Protein AF-A0A814H2F9-F1 (afdb_monomer_lite)

Sequence (170 aa):
MLVMINFLLLYEVFIIVGQTNAFKQTKSCETCIIDSFCTDDTIYFNISISNYCQIPLKTFFAYYTDVDSKLHYFNKIINCINCYINISIESVHDAWDYTLRLESPKPSKTCSTQHTAHCGGAVSYLIWFITGVLSALFIILGDENSSFIVKTDLSKLLNDALNHPIRNIL

Radius of gyration: 29.46 Å; chains: 1; bounding box: 59×53×105 Å

Foldseek 3Di:
DDDDDDDDDPDPDPDPDDDPPPPPPLDDWAKAFDDWDDDPFKIKTKIWTAQNDDPQDKWKKWKAFPVGRDTDIDIDGDGDHGDIDIDIDTDDPPTQKMKMATPPDPHDPVHHRIDIDGRNPDVVVVVVVVVVVVVVVVVVVDDPPVPPPPVVVVVVVVCVVVPPPPPDPD

Structure (mmCIF, N/CA/C/O backbone):
data_AF-A0A814H2F9-F1
#
_entry.id   AF-A0A814H2F9-F1
#
loop_
_atom_site.group_PDB
_atom_site.id
_atom_site.type_symbol
_atom_site.label_atom_id
_atom_site.label_alt_id
_atom_site.label_comp_id
_atom_site.label_asym_id
_atom_site.label_entity_id
_atom_site.label_seq_id
_atom_site.pdbx_PDB_ins_code
_atom_site.Cartn_x
_atom_site.Cartn_y
_atom_site.Cartn_z
_atom_site.occupancy
_atom_site.B_iso_or_equiv
_atom_site.auth_seq_id
_atom_site.auth_comp_id
_atom_site.auth_asym_id
_atom_site.auth_atom_id
_atom_site.pdbx_PDB_model_num
ATOM 1 N N . MET A 1 1 ? -22.590 41.170 65.377 1.00 45.31 1 MET A N 1
ATOM 2 C CA . MET A 1 1 ? -23.045 41.625 64.050 1.00 45.31 1 MET A CA 1
ATOM 3 C C . MET A 1 1 ? -21.829 41.689 63.140 1.00 45.31 1 MET A C 1
ATOM 5 O O . MET A 1 1 ? -21.073 42.643 63.216 1.00 45.31 1 MET A O 1
ATOM 9 N N . LEU A 1 2 ? -21.598 40.636 62.360 1.00 28.02 2 LEU A N 1
ATOM 10 C CA . LEU A 1 2 ? -20.749 40.667 61.174 1.00 28.02 2 LEU A CA 1
ATOM 11 C C . LEU A 1 2 ? -21.317 39.611 60.224 1.00 28.02 2 LEU A C 1
ATOM 13 O O . LEU A 1 2 ? -21.498 38.457 60.606 1.00 28.02 2 LEU A O 1
ATOM 17 N N . VAL A 1 3 ? -21.698 40.066 59.039 1.00 39.50 3 VAL A N 1
ATOM 18 C CA . VAL A 1 3 ? -22.260 39.286 57.938 1.00 39.50 3 VAL A CA 1
ATOM 19 C C . VAL A 1 3 ? -21.114 38.965 56.987 1.00 39.50 3 VAL A C 1
ATOM 21 O O . VAL A 1 3 ? -20.416 39.892 56.598 1.00 39.50 3 VAL A O 1
ATOM 24 N N . MET A 1 4 ? -20.958 37.707 56.571 1.00 28.81 4 MET A N 1
ATOM 25 C CA . MET A 1 4 ? -20.306 37.320 55.306 1.00 28.81 4 MET A CA 1
ATOM 26 C C . MET A 1 4 ? -20.861 35.947 54.900 1.00 28.81 4 MET A C 1
ATOM 28 O O . MET A 1 4 ? -20.633 34.961 55.588 1.00 28.81 4 MET A O 1
ATOM 32 N N . ILE A 1 5 ? -21.874 35.913 54.032 1.00 39.00 5 ILE A N 1
ATOM 33 C CA . ILE A 1 5 ? -21.816 35.883 52.555 1.00 39.00 5 ILE A CA 1
ATOM 34 C C . ILE A 1 5 ? -21.461 34.481 52.038 1.00 39.00 5 ILE A C 1
ATOM 36 O O . ILE A 1 5 ? -20.310 34.060 52.001 1.00 39.00 5 ILE A O 1
ATOM 40 N N . ASN A 1 6 ? -22.537 33.803 51.630 1.00 44.03 6 ASN A N 1
ATOM 41 C CA . ASN A 1 6 ? -22.604 32.604 50.804 1.00 44.03 6 ASN A CA 1
ATOM 42 C C . ASN A 1 6 ? -21.691 32.716 49.574 1.00 44.03 6 ASN A C 1
ATOM 44 O O . ASN A 1 6 ? -21.865 33.629 48.769 1.00 44.03 6 ASN A O 1
ATOM 48 N N . PHE A 1 7 ? -20.808 31.737 49.382 1.00 38.50 7 PHE A N 1
ATOM 49 C CA . PHE A 1 7 ? -20.154 31.485 48.099 1.00 38.50 7 PHE A CA 1
ATOM 50 C C . PHE A 1 7 ? -20.477 30.053 47.657 1.00 38.50 7 PHE A C 1
ATOM 52 O O . PHE A 1 7 ? -19.802 29.088 48.003 1.00 38.50 7 PHE A O 1
ATOM 59 N N . LEU A 1 8 ? -21.578 29.940 46.916 1.00 48.62 8 LEU A N 1
ATOM 60 C CA . LEU A 1 8 ? -21.954 28.775 46.124 1.00 48.62 8 LEU A CA 1
ATOM 61 C C . LEU A 1 8 ? -21.039 28.717 44.895 1.00 48.62 8 LEU A C 1
ATOM 63 O O . LEU A 1 8 ? -21.270 29.435 43.928 1.00 48.62 8 LEU A O 1
ATOM 67 N N . LEU A 1 9 ? -20.025 27.856 44.920 1.00 47.50 9 LEU A N 1
ATOM 68 C CA . LEU A 1 9 ? -19.335 27.371 43.724 1.00 47.50 9 LEU A CA 1
ATOM 69 C C . LEU A 1 9 ? -19.020 25.887 43.945 1.00 47.50 9 LEU A C 1
ATOM 71 O O . LEU A 1 9 ? -18.029 25.528 44.576 1.00 47.50 9 LEU A O 1
ATOM 75 N N . LEU A 1 10 ? -19.917 25.030 43.452 1.00 47.62 10 LEU A N 1
ATOM 76 C CA . LEU A 1 10 ? -19.703 23.593 43.294 1.00 47.62 10 LEU A CA 1
ATOM 77 C C . LEU A 1 10 ? -18.596 23.380 42.251 1.00 47.62 10 LEU A C 1
ATOM 79 O O . LEU A 1 10 ? -18.868 23.209 41.068 1.00 47.62 10 LEU A O 1
ATOM 83 N N . TYR A 1 11 ? -17.340 23.430 42.684 1.00 44.69 11 TYR A N 1
ATOM 84 C CA . TYR A 1 11 ? -16.248 22.801 41.954 1.00 44.69 11 TYR A CA 1
ATOM 85 C C . TYR A 1 11 ? -16.191 21.345 42.410 1.00 44.69 11 TYR A C 1
ATOM 87 O O . TYR A 1 11 ? -15.808 21.066 43.546 1.00 44.69 11 TYR A O 1
ATOM 95 N N . GLU A 1 12 ? -16.573 20.407 41.544 1.00 44.94 12 GLU A N 1
ATOM 96 C CA . GLU A 1 12 ? -16.196 19.006 41.732 1.00 44.94 12 GLU A CA 1
ATOM 97 C C . GLU A 1 12 ? -14.678 18.900 41.545 1.00 44.94 12 GLU A C 1
ATOM 99 O O . GLU A 1 12 ? -14.153 18.790 40.437 1.00 44.94 12 GLU A O 1
ATOM 104 N N . VAL A 1 13 ? -13.950 19.016 42.653 1.00 45.56 13 VAL A N 1
ATOM 105 C CA . VAL A 1 13 ? -12.508 18.796 42.694 1.00 45.56 13 VAL A CA 1
ATOM 106 C C . VAL A 1 13 ? -12.272 17.287 42.670 1.00 45.56 13 VAL A C 1
ATOM 108 O O . VAL A 1 13 ? -12.349 16.613 43.695 1.00 45.56 13 VAL A O 1
ATOM 111 N N . PHE A 1 14 ? -11.965 16.744 41.494 1.00 44.81 14 PHE A N 1
ATOM 112 C CA . PHE A 1 14 ? -11.449 15.383 41.376 1.00 44.81 14 PHE A CA 1
ATOM 113 C C . PHE A 1 14 ? -9.980 15.362 41.812 1.00 44.81 14 PHE A C 1
ATOM 115 O O . PHE A 1 14 ? -9.077 15.668 41.034 1.00 44.81 14 PHE A O 1
ATOM 122 N N . ILE A 1 15 ? -9.727 15.008 43.075 1.00 51.12 15 ILE A N 1
ATOM 123 C CA . ILE A 1 15 ? -8.370 14.749 43.564 1.00 51.12 15 ILE A CA 1
ATOM 124 C C . ILE A 1 15 ? -7.991 13.319 43.170 1.00 51.12 15 ILE A C 1
ATOM 126 O O . ILE A 1 15 ? -8.427 12.351 43.792 1.00 51.12 15 ILE A O 1
ATOM 130 N N . ILE A 1 16 ? -7.157 13.173 42.140 1.00 54.09 16 ILE A N 1
ATOM 131 C CA . ILE A 1 16 ? -6.533 11.888 41.810 1.00 54.09 16 ILE A CA 1
ATOM 132 C C . ILE A 1 16 ? -5.340 11.699 42.755 1.00 54.09 16 ILE A C 1
ATOM 134 O O . ILE A 1 16 ? -4.223 12.117 42.459 1.00 54.09 16 ILE A O 1
ATOM 138 N N . VAL A 1 17 ? -5.580 11.093 43.920 1.00 49.91 17 VAL A N 1
ATOM 139 C CA . VAL A 1 17 ? -4.511 10.603 44.805 1.00 49.91 17 VAL A CA 1
ATOM 140 C C . VAL A 1 17 ? -4.236 9.153 44.432 1.00 49.91 17 VAL A C 1
ATOM 142 O O . VAL A 1 17 ? -5.014 8.260 44.756 1.00 49.91 17 VAL A O 1
ATOM 145 N N . GLY A 1 18 ? -3.140 8.901 43.724 1.00 41.94 18 GLY A N 1
ATOM 146 C CA . GLY A 1 18 ? -2.761 7.550 43.329 1.00 41.94 18 GLY A CA 1
ATOM 147 C C . GLY A 1 18 ? -1.259 7.441 43.135 1.00 41.94 18 GLY A C 1
ATOM 148 O O . GLY A 1 18 ? -0.646 8.315 42.530 1.00 41.94 18 GLY A O 1
ATOM 149 N N . GLN A 1 19 ? -0.678 6.363 43.666 1.00 44.28 19 GLN A N 1
ATOM 150 C CA . GLN A 1 19 ? 0.700 5.940 43.412 1.00 44.28 19 GLN A CA 1
ATOM 151 C C . GLN A 1 19 ? 1.031 6.009 41.910 1.00 44.28 19 GLN A C 1
ATOM 153 O O . GLN A 1 19 ? 0.141 5.887 41.067 1.00 44.28 19 GLN A O 1
ATOM 158 N N . THR A 1 20 ? 2.317 6.132 41.576 1.00 49.47 20 THR A N 1
ATOM 159 C CA . THR A 1 20 ? 2.894 6.268 40.219 1.00 49.47 20 THR A CA 1
ATOM 160 C C . THR A 1 20 ? 2.423 5.249 39.163 1.00 49.47 20 THR A C 1
ATOM 162 O O . THR A 1 20 ? 2.738 5.406 37.988 1.00 49.47 20 THR A O 1
ATOM 165 N N . ASN A 1 21 ? 1.618 4.252 39.538 1.00 49.09 21 ASN A N 1
ATOM 166 C CA . ASN A 1 21 ? 1.027 3.241 38.663 1.00 49.09 21 ASN A CA 1
ATOM 167 C C . ASN A 1 21 ? -0.431 3.532 38.231 1.00 49.09 21 ASN A C 1
ATOM 169 O O . ASN A 1 21 ? -1.029 2.708 37.543 1.00 49.09 21 ASN A O 1
ATOM 173 N N . ALA A 1 22 ? -1.029 4.673 38.605 1.00 44.75 22 ALA A N 1
ATOM 174 C CA . ALA A 1 22 ? -2.408 5.019 38.220 1.00 44.75 22 ALA A CA 1
ATOM 175 C C . ALA A 1 22 ? -2.579 5.369 36.724 1.00 44.75 22 ALA A C 1
ATOM 177 O O . ALA A 1 22 ? -3.702 5.407 36.219 1.00 44.75 22 ALA A O 1
ATOM 178 N N . PHE A 1 23 ? -1.484 5.574 35.985 1.00 49.50 23 PHE A N 1
ATOM 179 C CA . PHE A 1 23 ? -1.524 5.723 34.532 1.00 49.50 23 PHE A CA 1
ATOM 180 C C . PHE A 1 23 ? -1.509 4.333 33.887 1.00 49.50 23 PHE A C 1
ATOM 182 O O . PHE A 1 23 ? -0.467 3.805 33.499 1.00 49.50 23 PHE A O 1
ATOM 189 N N . LYS A 1 24 ? -2.684 3.701 33.803 1.00 47.34 24 LYS A N 1
ATOM 190 C CA . LYS A 1 24 ? -2.864 2.472 33.027 1.00 47.34 24 LYS A CA 1
ATOM 191 C C . LYS A 1 24 ? -2.505 2.801 31.580 1.00 47.34 24 LYS A C 1
ATOM 193 O O . LYS A 1 24 ? -3.279 3.450 30.885 1.00 47.34 24 LYS A O 1
ATOM 198 N N . GLN A 1 25 ? -1.316 2.391 31.148 1.00 49.91 25 GLN A N 1
ATOM 199 C CA . GLN A 1 25 ? -0.867 2.506 29.767 1.00 49.91 25 GLN A CA 1
ATOM 200 C C . GLN A 1 25 ? -1.806 1.635 28.922 1.00 49.91 25 GLN A C 1
ATOM 202 O O . GLN A 1 25 ? -1.633 0.424 28.794 1.00 49.91 25 GLN A O 1
ATOM 207 N N . THR A 1 26 ? -2.893 2.226 28.432 1.00 57.00 26 THR A N 1
ATOM 208 C CA . THR A 1 26 ? -3.804 1.571 27.501 1.00 57.00 26 THR A CA 1
ATOM 209 C C . THR A 1 26 ? -3.035 1.398 26.206 1.00 57.00 26 THR A C 1
ATOM 211 O O . THR A 1 26 ? -2.844 2.360 25.464 1.00 57.00 26 THR A O 1
ATOM 214 N N . LYS A 1 27 ? -2.531 0.186 25.966 1.00 69.12 27 LYS A N 1
ATOM 215 C CA . LYS A 1 27 ? -1.935 -0.167 24.680 1.00 69.12 27 LYS A CA 1
ATOM 216 C C . LYS A 1 27 ? -3.002 0.038 23.603 1.00 69.12 27 LYS A C 1
ATOM 218 O O . LYS A 1 27 ? -4.083 -0.542 23.690 1.00 69.12 27 LYS A O 1
ATOM 223 N N . SER A 1 28 ? -2.733 0.932 22.658 1.00 75.75 28 SER A N 1
ATOM 224 C CA . SER A 1 28 ? -3.640 1.255 21.559 1.00 75.75 28 SER A CA 1
ATOM 225 C C . SER A 1 28 ? -3.603 0.164 20.490 1.00 75.75 28 SER A C 1
ATOM 227 O O . SER A 1 28 ? -2.588 -0.507 20.313 1.00 75.75 28 SER A O 1
ATOM 229 N N . CYS A 1 29 ? -4.707 -0.004 19.759 1.00 81.62 29 CYS A N 1
ATOM 230 C CA . CYS A 1 29 ? -4.695 -0.744 18.499 1.00 81.62 29 CYS A CA 1
ATOM 231 C C . CYS A 1 29 ? -3.665 -0.101 17.563 1.00 81.62 29 CYS A C 1
ATOM 233 O O . CYS A 1 29 ? -3.725 1.104 17.320 1.00 81.62 29 CYS A O 1
ATOM 235 N N . GLU A 1 30 ? -2.714 -0.891 17.073 1.00 86.38 30 GLU A N 1
ATOM 236 C CA . GLU A 1 30 ? -1.685 -0.433 16.144 1.00 86.38 30 GLU A CA 1
ATOM 237 C C . GLU A 1 30 ? -1.892 -1.170 14.828 1.00 86.38 30 GLU A C 1
ATOM 239 O O . GLU A 1 30 ? -2.089 -2.385 14.801 1.00 86.38 30 GLU A O 1
ATOM 244 N N . THR A 1 31 ? -1.899 -0.421 13.735 1.00 88.12 31 THR A N 1
ATOM 245 C CA . THR A 1 31 ? -1.972 -0.957 12.380 1.00 88.12 31 THR A CA 1
ATOM 246 C C . THR A 1 31 ? -0.855 -0.296 11.601 1.00 88.12 31 THR A C 1
ATOM 248 O O . THR A 1 31 ? -0.809 0.932 11.559 1.00 88.12 31 THR A O 1
ATOM 251 N N . CYS A 1 32 ? 0.059 -1.092 11.053 1.00 90.00 32 CYS A N 1
ATOM 252 C CA . CYS A 1 32 ? 1.304 -0.594 10.478 1.00 90.00 32 CYS A CA 1
ATOM 253 C C . CYS A 1 32 ? 1.533 -1.132 9.094 1.00 90.00 32 CYS A C 1
ATOM 255 O O . CYS A 1 32 ? 1.390 -2.328 8.884 1.00 90.00 32 CYS A O 1
ATOM 257 N N . ILE A 1 33 ? 1.971 -0.262 8.191 1.00 93.06 33 ILE A N 1
ATOM 258 C CA . ILE A 1 33 ? 2.549 -0.697 6.926 1.00 93.06 33 ILE A CA 1
ATOM 259 C C . ILE A 1 33 ? 4.016 -1.031 7.198 1.00 93.06 33 ILE A C 1
ATOM 261 O O . ILE A 1 33 ? 4.738 -0.204 7.758 1.00 93.06 33 ILE A O 1
ATOM 265 N N . ILE A 1 34 ? 4.430 -2.253 6.880 1.00 92.94 34 ILE A N 1
ATOM 266 C CA . ILE A 1 34 ? 5.748 -2.779 7.263 1.00 92.94 34 ILE A CA 1
ATOM 267 C C . ILE A 1 34 ? 6.705 -2.694 6.090 1.00 92.94 34 ILE A C 1
ATOM 269 O O . ILE A 1 34 ? 7.801 -2.152 6.207 1.00 92.94 34 ILE A O 1
ATOM 273 N N . ASP A 1 35 ? 6.270 -3.239 4.968 1.00 93.81 35 ASP A N 1
ATOM 274 C CA . ASP A 1 35 ? 7.034 -3.347 3.746 1.00 93.81 35 ASP A CA 1
ATOM 275 C C . ASP A 1 35 ? 6.081 -3.436 2.552 1.00 93.81 35 ASP A C 1
ATOM 277 O O . ASP A 1 35 ? 4.845 -3.464 2.669 1.00 93.81 35 ASP A O 1
ATOM 281 N N . SER A 1 36 ? 6.691 -3.445 1.380 1.00 94.38 36 SER A N 1
ATOM 282 C CA . SER A 1 36 ? 6.013 -3.650 0.120 1.00 94.38 36 SER A CA 1
ATOM 283 C C . SER A 1 36 ? 6.884 -4.467 -0.815 1.00 94.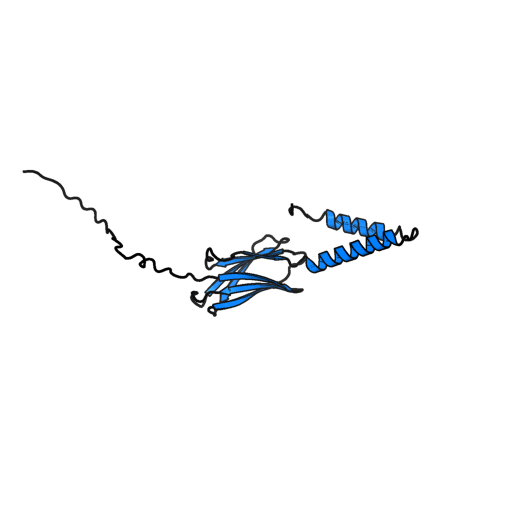38 36 SER A C 1
ATOM 285 O O . SER A 1 36 ? 8.110 -4.499 -0.692 1.00 94.38 36 SER A O 1
ATOM 287 N N . PHE A 1 37 ? 6.236 -5.139 -1.756 1.00 91.69 37 PHE A N 1
ATOM 288 C CA . PHE A 1 37 ? 6.908 -5.798 -2.859 1.00 91.69 37 PHE A CA 1
ATOM 289 C C . PHE A 1 37 ? 6.077 -5.664 -4.127 1.00 91.69 37 PHE A C 1
ATOM 291 O O . PHE A 1 37 ? 4.850 -5.541 -4.092 1.00 91.69 37 PHE A O 1
ATOM 298 N N . CYS A 1 38 ? 6.769 -5.694 -5.255 1.00 90.56 38 CYS A N 1
ATOM 299 C CA . CYS A 1 38 ? 6.174 -5.520 -6.567 1.00 90.56 38 CYS A CA 1
ATOM 300 C C . CYS A 1 38 ? 6.229 -6.843 -7.326 1.00 90.56 38 CYS A C 1
ATOM 302 O O . CYS A 1 38 ? 7.223 -7.568 -7.269 1.00 90.56 38 CYS A O 1
ATOM 304 N N . THR A 1 39 ? 5.149 -7.140 -8.031 1.00 88.00 39 THR A N 1
ATOM 305 C CA . THR A 1 39 ? 5.066 -8.181 -9.060 1.00 88.00 39 THR A CA 1
ATOM 306 C C . THR A 1 39 ? 4.706 -7.513 -10.384 1.00 88.00 39 THR A C 1
ATOM 308 O O . THR A 1 39 ? 4.419 -6.316 -10.384 1.00 88.00 39 THR A O 1
ATOM 311 N N . ASP A 1 40 ? 4.711 -8.265 -11.486 1.00 80.94 40 ASP A N 1
ATOM 312 C CA . ASP A 1 40 ? 4.526 -7.716 -12.838 1.00 80.94 40 ASP A CA 1
ATOM 313 C C . ASP A 1 40 ? 3.284 -6.811 -12.954 1.00 80.94 40 ASP A C 1
ATOM 315 O O . ASP A 1 40 ? 3.385 -5.677 -13.420 1.00 80.94 40 ASP A O 1
ATOM 319 N N . ASP A 1 41 ? 2.144 -7.260 -12.418 1.00 87.19 41 ASP A N 1
ATOM 320 C CA . ASP A 1 41 ? 0.860 -6.557 -12.560 1.00 87.19 41 ASP A CA 1
ATOM 321 C C . ASP A 1 41 ? 0.270 -6.063 -11.228 1.00 87.19 41 ASP A C 1
ATOM 323 O O . ASP A 1 41 ? -0.849 -5.549 -11.163 1.00 87.19 41 ASP A O 1
ATOM 327 N N . THR A 1 42 ? 0.958 -6.280 -10.105 1.00 91.31 42 THR A N 1
ATOM 328 C CA . THR A 1 42 ? 0.379 -6.012 -8.780 1.00 91.31 42 THR A CA 1
ATOM 329 C C . THR A 1 42 ? 1.427 -5.596 -7.763 1.00 91.31 42 THR A C 1
ATOM 331 O O . THR A 1 42 ? 2.495 -6.199 -7.642 1.00 91.31 42 THR A O 1
ATOM 334 N N . ILE A 1 43 ? 1.074 -4.591 -6.970 1.00 93.62 43 ILE A N 1
ATOM 335 C CA . ILE A 1 43 ? 1.871 -4.057 -5.879 1.00 93.62 43 ILE A CA 1
ATOM 336 C C . ILE A 1 43 ? 1.243 -4.521 -4.575 1.00 93.62 43 ILE A C 1
ATOM 338 O O . ILE A 1 43 ? 0.055 -4.304 -4.335 1.00 93.62 43 ILE A O 1
ATOM 342 N N . TYR A 1 44 ? 2.039 -5.149 -3.721 1.00 95.31 44 TYR A N 1
ATOM 343 C CA . TYR A 1 44 ? 1.598 -5.658 -2.433 1.00 95.31 44 TYR A CA 1
ATOM 344 C C . TYR A 1 44 ? 2.209 -4.841 -1.303 1.00 95.31 44 TYR A C 1
ATOM 346 O O . TYR A 1 44 ? 3.417 -4.633 -1.258 1.00 95.31 44 TYR A O 1
ATOM 354 N N . PHE A 1 45 ? 1.374 -4.431 -0.355 1.00 95.88 45 PHE A N 1
ATOM 355 C CA . PHE A 1 45 ? 1.783 -3.829 0.910 1.00 95.88 45 PHE A CA 1
ATOM 356 C C . PHE A 1 45 ? 1.419 -4.777 2.041 1.00 95.88 45 PHE A C 1
ATOM 358 O O . PHE A 1 45 ? 0.245 -5.148 2.173 1.00 95.88 45 PHE A O 1
ATOM 365 N N . ASN A 1 46 ? 2.395 -5.145 2.870 1.00 94.94 46 ASN A N 1
ATOM 366 C CA . ASN A 1 46 ? 2.111 -5.961 4.040 1.00 94.94 46 ASN A CA 1
ATOM 367 C C . ASN A 1 46 ? 1.860 -5.063 5.246 1.00 94.94 46 ASN A C 1
ATOM 369 O O . ASN A 1 46 ? 2.583 -4.102 5.529 1.00 94.94 46 ASN A O 1
ATOM 373 N N . ILE A 1 47 ? 0.800 -5.401 5.968 1.00 93.00 47 ILE A N 1
ATOM 374 C CA . ILE A 1 47 ? 0.294 -4.618 7.083 1.00 93.00 47 ILE A CA 1
ATOM 375 C C . ILE A 1 47 ? 0.219 -5.503 8.313 1.00 93.00 47 ILE A C 1
ATOM 377 O O . ILE A 1 47 ? -0.410 -6.559 8.262 1.00 93.00 47 ILE A O 1
ATOM 381 N N . SER A 1 48 ? 0.804 -5.067 9.427 1.00 92.12 48 SER A N 1
ATOM 382 C CA . SER A 1 48 ? 0.639 -5.723 10.725 1.00 92.12 48 SER A CA 1
ATOM 383 C C . SER A 1 48 ? -0.480 -5.087 11.525 1.00 92.12 48 SER A C 1
ATOM 385 O O . SER A 1 48 ? -0.727 -3.882 11.465 1.00 92.12 48 SER A O 1
ATOM 387 N N . ILE A 1 49 ? -1.147 -5.925 12.310 1.00 90.38 49 ILE A N 1
ATOM 388 C CA . ILE A 1 49 ? -2.247 -5.537 13.184 1.00 90.38 49 ILE A CA 1
ATOM 389 C C . ILE A 1 49 ? -1.933 -6.048 14.574 1.00 90.38 49 ILE A C 1
ATOM 391 O O . ILE A 1 49 ? -1.722 -7.247 14.758 1.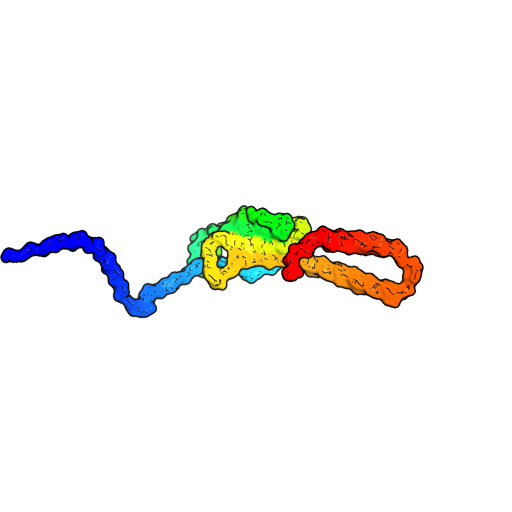00 90.38 49 ILE A O 1
ATOM 395 N N . SER A 1 50 ? -1.915 -5.154 15.558 1.00 87.75 50 SER A N 1
ATOM 396 C CA . SER A 1 50 ? -1.607 -5.529 16.932 1.00 87.75 50 SER A CA 1
ATOM 397 C C . SER A 1 50 ? -2.717 -6.366 17.567 1.00 87.75 50 SER A C 1
ATOM 399 O O . SER A 1 50 ? -3.868 -6.408 17.124 1.00 87.75 50 SER A O 1
ATOM 401 N N . ASN A 1 51 ? -2.380 -7.039 18.664 1.00 85.31 51 ASN A N 1
ATOM 402 C CA . ASN A 1 51 ? -3.330 -7.843 19.425 1.00 85.31 51 ASN A CA 1
ATOM 403 C C . ASN A 1 51 ? -4.341 -7.027 20.256 1.00 85.31 51 ASN A C 1
ATOM 405 O O . ASN A 1 51 ? -5.223 -7.609 20.882 1.00 85.31 51 ASN A O 1
ATOM 409 N N . TYR A 1 52 ? -4.217 -5.698 20.273 1.00 84.62 52 TYR A 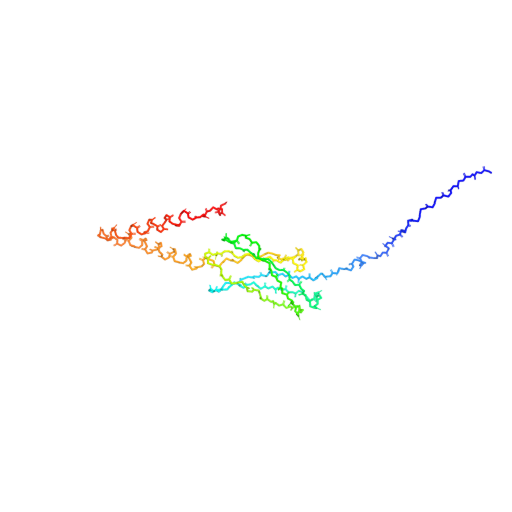N 1
ATOM 410 C CA . TYR A 1 52 ? -5.070 -4.790 21.049 1.00 84.62 52 TYR A CA 1
ATOM 411 C C . TYR A 1 52 ? -6.233 -4.209 20.233 1.00 84.62 52 TYR A C 1
ATOM 413 O O . TYR A 1 52 ? -7.004 -3.395 20.740 1.00 84.62 52 TYR A O 1
ATOM 421 N N . CYS A 1 53 ? -6.356 -4.601 18.965 1.00 84.31 53 CYS A N 1
ATOM 422 C CA . CYS A 1 53 ? -7.414 -4.137 18.083 1.00 84.31 53 CYS A CA 1
ATOM 423 C C . CYS A 1 53 ? -8.741 -4.844 18.357 1.00 84.31 53 CYS A C 1
ATOM 425 O O . CYS A 1 53 ? -8.804 -6.067 18.476 1.00 84.31 53 CYS A O 1
ATOM 427 N N . GLN A 1 54 ? -9.820 -4.064 18.420 1.00 86.75 54 GLN A N 1
ATOM 428 C CA . GLN A 1 54 ? -11.170 -4.610 18.441 1.00 86.75 54 GLN A CA 1
ATOM 429 C C . GLN A 1 54 ? -11.541 -5.094 17.037 1.00 86.75 54 GLN A C 1
ATOM 431 O O . GLN A 1 54 ? -11.372 -4.370 16.058 1.00 86.75 54 GLN A O 1
ATOM 436 N N . ILE A 1 55 ? -12.057 -6.318 16.962 1.00 88.50 55 ILE A N 1
ATOM 437 C CA . ILE A 1 55 ? -12.449 -6.981 15.720 1.00 88.50 55 ILE A CA 1
ATOM 438 C C . ILE A 1 55 ? -13.982 -7.095 15.671 1.00 88.50 55 ILE A C 1
ATOM 440 O O . ILE A 1 55 ? -14.580 -7.393 16.709 1.00 88.50 55 ILE A O 1
ATOM 444 N N . PRO A 1 56 ? -14.641 -6.881 14.514 1.00 90.94 56 PRO A N 1
ATOM 445 C CA . PRO A 1 56 ? -14.081 -6.551 13.196 1.00 90.94 56 PRO A CA 1
ATOM 446 C C . PRO A 1 56 ? -13.463 -5.147 13.132 1.00 90.94 56 PRO A C 1
ATOM 448 O O . PRO A 1 56 ? -14.103 -4.164 13.505 1.00 90.94 56 PRO A O 1
ATOM 451 N N . LEU A 1 57 ? -12.232 -5.045 12.620 1.00 90.69 57 LEU A N 1
ATOM 452 C CA . LEU A 1 57 ? -11.535 -3.770 12.455 1.00 90.69 57 LEU A CA 1
ATOM 453 C C . LEU A 1 57 ? -11.800 -3.222 11.054 1.00 90.69 57 LEU A C 1
ATOM 455 O O . LEU A 1 57 ? -11.362 -3.794 10.057 1.00 90.69 57 LEU A O 1
ATOM 459 N N . LYS A 1 58 ? -12.529 -2.108 10.968 1.00 92.56 58 LYS A N 1
ATOM 460 C CA . LYS A 1 58 ? -12.733 -1.403 9.700 1.00 92.56 58 LYS A CA 1
ATOM 461 C C . LYS A 1 58 ? -11.556 -0.466 9.449 1.00 92.56 58 LYS A C 1
ATOM 463 O O . LYS A 1 58 ? -11.433 0.557 10.119 1.00 92.56 58 LYS A O 1
ATOM 468 N N . THR A 1 59 ? -10.746 -0.808 8.458 1.00 91.00 59 THR A N 1
ATOM 469 C CA . THR A 1 59 ? -9.534 -0.070 8.108 1.00 91.00 59 THR A CA 1
ATOM 470 C C . THR A 1 59 ? -9.729 0.658 6.788 1.00 91.00 59 THR A C 1
ATOM 472 O O . THR A 1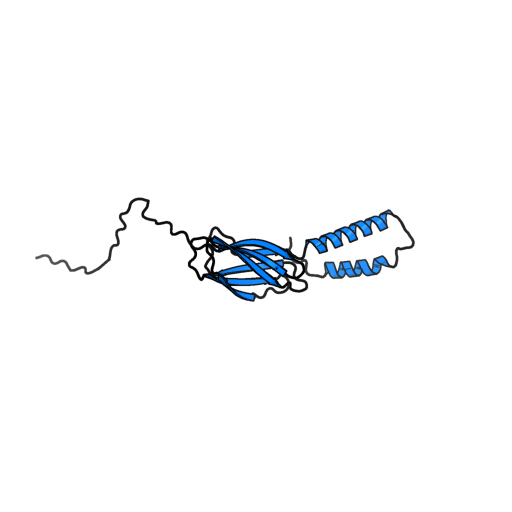 59 ? -10.281 0.097 5.839 1.00 91.00 59 THR A O 1
ATOM 475 N N . PHE A 1 60 ? -9.308 1.916 6.740 1.00 94.12 60 PHE A N 1
ATOM 476 C CA . PHE A 1 60 ? -9.423 2.793 5.583 1.00 94.12 60 PHE A CA 1
ATOM 477 C C . PHE A 1 60 ? -8.040 3.140 5.067 1.00 94.12 60 PHE A C 1
ATOM 479 O O . PHE A 1 60 ? -7.149 3.514 5.833 1.00 94.12 60 PHE A O 1
ATOM 486 N N . PHE A 1 61 ? -7.903 3.041 3.758 1.00 95.12 61 PHE A N 1
ATOM 487 C CA . PHE A 1 61 ? -6.668 3.252 3.041 1.00 95.12 61 PHE A CA 1
ATOM 488 C C . PHE A 1 61 ? -6.876 4.304 1.964 1.00 95.12 61 PHE A C 1
ATOM 490 O O . PHE A 1 61 ? -7.978 4.465 1.431 1.00 95.12 61 PHE A O 1
ATOM 497 N N . ALA A 1 62 ? -5.795 4.992 1.636 1.00 96.31 62 ALA A N 1
ATOM 498 C CA . ALA A 1 62 ? -5.700 5.823 0.456 1.00 96.31 62 ALA A CA 1
ATOM 499 C C . ALA A 1 62 ? -4.424 5.458 -0.296 1.00 96.31 62 ALA A C 1
ATOM 501 O O . ALA A 1 62 ? -3.409 5.168 0.336 1.00 96.31 62 ALA A O 1
ATOM 502 N N . TYR A 1 63 ? -4.454 5.487 -1.621 1.00 96.62 63 TYR A N 1
ATOM 503 C CA . TYR A 1 63 ? -3.243 5.359 -2.419 1.00 96.62 63 TYR A CA 1
ATOM 504 C C . TYR A 1 63 ? -3.181 6.406 -3.522 1.00 96.62 63 TYR A C 1
ATOM 506 O O . TYR A 1 63 ? -4.202 6.963 -3.922 1.00 96.62 63 TYR A O 1
ATOM 514 N N . TYR A 1 64 ? -1.967 6.681 -3.974 1.00 96.56 64 TYR A N 1
ATOM 515 C CA . TYR A 1 64 ? -1.676 7.509 -5.137 1.00 96.56 64 TYR A CA 1
ATOM 516 C C . TYR A 1 64 ? -0.367 7.036 -5.769 1.00 96.56 64 TYR A C 1
ATOM 518 O O . TYR A 1 64 ? 0.400 6.291 -5.148 1.00 96.56 64 TYR A O 1
ATOM 526 N N . THR A 1 65 ? -0.129 7.473 -6.998 1.00 95.38 65 THR A N 1
ATOM 527 C CA . THR A 1 65 ? 1.078 7.156 -7.764 1.00 95.38 65 THR A CA 1
ATOM 528 C C . THR A 1 65 ? 1.814 8.431 -8.171 1.00 95.38 65 THR A C 1
ATOM 530 O O . THR A 1 65 ? 1.315 9.541 -7.968 1.00 95.38 65 THR A O 1
ATOM 533 N N . ASP A 1 66 ? 3.012 8.284 -8.720 1.00 91.75 66 ASP A N 1
ATOM 534 C CA . ASP A 1 66 ? 3.778 9.361 -9.353 1.00 91.75 66 ASP A CA 1
ATOM 535 C C . ASP A 1 66 ? 3.088 9.938 -10.600 1.00 91.75 66 ASP A C 1
ATOM 537 O O . ASP A 1 66 ? 3.121 11.152 -10.809 1.00 91.75 66 ASP A O 1
ATOM 541 N N . VAL A 1 67 ? 2.412 9.098 -11.389 1.00 91.56 67 VAL A N 1
ATOM 542 C CA . VAL A 1 67 ? 1.671 9.528 -12.593 1.00 91.56 67 VAL A CA 1
ATOM 543 C C . VAL A 1 67 ? 0.244 10.003 -12.301 1.00 91.56 67 VAL A C 1
ATOM 545 O O . VAL A 1 67 ? -0.260 10.900 -12.976 1.00 91.56 67 VAL A O 1
ATOM 548 N N . ASP A 1 68 ? -0.405 9.453 -11.272 1.00 92.19 68 ASP A N 1
ATOM 549 C CA . ASP A 1 68 ? -1.716 9.881 -10.779 1.00 92.19 68 ASP A CA 1
ATOM 550 C C . ASP A 1 68 ? -1.649 10.212 -9.284 1.00 92.19 68 ASP A C 1
ATOM 552 O O . ASP A 1 68 ? -1.774 9.349 -8.409 1.00 92.19 68 ASP A O 1
ATOM 556 N N . SER A 1 69 ? -1.481 11.504 -9.008 1.00 93.50 69 SER A N 1
ATOM 557 C CA . SER A 1 69 ? -1.406 12.071 -7.657 1.00 93.50 69 SER A CA 1
ATOM 558 C C . SER A 1 69 ? -2.762 12.170 -6.945 1.00 93.50 69 SER A C 1
ATOM 560 O O . SER A 1 69 ? -2.823 12.589 -5.783 1.00 93.50 69 SER A O 1
ATOM 562 N N . LYS A 1 70 ? -3.870 11.807 -7.606 1.00 96.31 70 LYS A N 1
ATOM 563 C CA . LYS A 1 70 ? -5.187 11.797 -6.973 1.00 96.31 70 LYS A CA 1
ATOM 564 C C . LYS A 1 70 ? -5.254 10.678 -5.934 1.00 96.31 70 LYS A C 1
ATOM 566 O O . LYS A 1 70 ? -4.892 9.538 -6.196 1.00 96.31 70 LYS A O 1
ATOM 571 N N . LEU A 1 71 ? -5.777 11.002 -4.750 1.00 95.69 71 LEU A N 1
ATOM 572 C CA . LEU A 1 71 ? -6.001 10.006 -3.705 1.00 95.69 71 LEU A CA 1
ATOM 573 C C . LEU A 1 71 ? -7.190 9.109 -4.059 1.00 95.69 71 LEU A C 1
ATOM 575 O O . LEU A 1 71 ? -8.329 9.570 -4.185 1.00 95.69 71 LEU A O 1
ATOM 579 N N . HIS A 1 72 ? -6.911 7.816 -4.153 1.00 96.06 72 HIS A N 1
ATOM 580 C CA . HIS A 1 72 ? -7.884 6.752 -4.345 1.00 96.06 72 HIS A CA 1
ATOM 581 C C . HIS A 1 72 ? -8.152 6.067 -3.011 1.00 96.06 72 HIS A C 1
ATOM 583 O O . HIS A 1 72 ? -7.244 5.515 -2.391 1.00 96.06 72 HIS A O 1
ATOM 589 N N . TYR A 1 73 ? -9.399 6.116 -2.549 1.00 96.19 73 TYR A N 1
ATOM 590 C CA . TYR A 1 73 ? -9.785 5.616 -1.232 1.00 96.19 73 TYR A CA 1
ATOM 591 C C . TYR A 1 73 ? -10.458 4.253 -1.322 1.00 96.19 73 TYR A C 1
ATOM 593 O O . TYR A 1 73 ? -11.335 4.035 -2.157 1.00 96.19 73 TYR A O 1
ATOM 601 N N . PHE A 1 74 ? -10.112 3.364 -0.397 1.00 96.50 74 PHE A N 1
ATOM 602 C CA . PHE A 1 74 ? -10.772 2.072 -0.239 1.00 96.50 74 PHE A CA 1
ATOM 603 C C . PHE A 1 74 ? -10.734 1.621 1.222 1.00 96.50 74 PHE A C 1
ATOM 605 O O . PHE A 1 74 ? -10.025 2.182 2.060 1.00 96.50 74 PHE A O 1
ATOM 612 N N . ASN A 1 75 ? -11.528 0.610 1.566 1.00 95.12 75 ASN A N 1
ATOM 613 C CA . ASN A 1 75 ? -11.590 0.084 2.923 1.00 95.12 75 ASN A CA 1
ATOM 614 C C . ASN A 1 75 ? -11.564 -1.444 2.940 1.00 95.12 75 ASN A C 1
ATOM 616 O O . ASN A 1 75 ? -12.056 -2.104 2.029 1.00 95.12 75 ASN A O 1
ATOM 620 N N . LYS A 1 76 ? -11.040 -2.007 4.028 1.00 94.06 76 LYS A N 1
ATOM 621 C CA . LYS A 1 76 ? -11.014 -3.450 4.279 1.00 94.06 76 LYS A CA 1
ATOM 622 C C . LYS A 1 76 ? -11.500 -3.722 5.695 1.00 94.06 76 LYS A C 1
ATOM 624 O O . LYS A 1 76 ? -11.166 -2.989 6.624 1.00 94.06 76 LYS A O 1
ATOM 629 N N . ILE A 1 77 ? -12.318 -4.757 5.852 1.00 94.25 77 ILE A N 1
ATOM 630 C CA . ILE A 1 77 ? -12.724 -5.247 7.170 1.00 94.25 77 ILE A CA 1
ATOM 631 C C . ILE A 1 77 ? -11.771 -6.373 7.539 1.00 94.25 77 ILE A C 1
ATOM 633 O O . ILE A 1 77 ? -11.628 -7.340 6.791 1.00 94.25 77 ILE A O 1
ATOM 637 N N . ILE A 1 78 ? -11.105 -6.227 8.676 1.00 91.31 78 ILE A N 1
ATOM 638 C CA . ILE A 1 78 ? -10.089 -7.157 9.136 1.00 91.31 78 ILE A CA 1
ATOM 639 C C . ILE A 1 78 ? -10.633 -7.925 10.330 1.00 91.31 78 ILE A C 1
ATOM 641 O O . ILE A 1 78 ? -11.044 -7.341 11.332 1.00 91.31 78 ILE A O 1
ATOM 645 N N . ASN A 1 79 ? -10.627 -9.250 10.195 1.00 92.06 79 ASN A N 1
ATOM 646 C CA . ASN A 1 79 ? -11.227 -10.180 11.146 1.00 92.06 79 ASN A CA 1
ATOM 647 C C . ASN A 1 79 ? -10.189 -10.972 11.953 1.00 92.06 79 ASN A C 1
ATOM 649 O O . ASN A 1 79 ? -10.499 -12.039 12.474 1.00 92.06 79 ASN A O 1
ATOM 653 N N . CYS A 1 80 ? -8.953 -10.478 12.040 1.00 86.81 80 CYS A N 1
ATOM 654 C CA . CYS A 1 80 ? -7.867 -11.159 12.733 1.00 86.81 80 CYS A CA 1
ATOM 655 C C . CYS A 1 80 ? -7.143 -10.236 13.716 1.00 86.81 80 CYS A C 1
ATOM 657 O O . CYS A 1 80 ? -7.059 -9.025 13.523 1.00 86.81 80 CYS A O 1
ATOM 659 N N . ILE A 1 81 ? -6.644 -10.849 14.786 1.00 87.19 81 ILE A N 1
ATOM 660 C CA . ILE A 1 81 ? -5.878 -10.230 15.868 1.00 87.19 81 ILE A CA 1
ATOM 661 C C . ILE A 1 81 ? -4.435 -10.713 15.719 1.00 87.19 81 ILE A C 1
ATOM 663 O O . ILE A 1 81 ? -4.230 -11.902 15.480 1.00 87.19 81 ILE A O 1
ATOM 667 N N . ASN A 1 82 ? -3.446 -9.831 15.897 1.00 88.69 82 ASN A N 1
ATOM 668 C CA . ASN A 1 82 ? -2.022 -10.188 15.809 1.00 88.69 82 ASN A CA 1
ATOM 669 C C . ASN A 1 82 ? -1.633 -10.865 14.484 1.00 88.69 82 ASN A C 1
ATOM 671 O O . ASN A 1 82 ? -0.982 -11.911 14.471 1.00 88.69 82 ASN A O 1
ATOM 675 N N . CYS A 1 83 ? -2.099 -10.309 13.373 1.00 89.25 83 CYS A N 1
ATOM 676 C CA . CYS A 1 83 ? -1.944 -10.897 12.051 1.00 89.25 83 CYS A CA 1
ATOM 677 C C . CYS A 1 83 ? -1.274 -9.926 11.084 1.00 89.25 83 CYS A C 1
ATOM 679 O O . CYS A 1 83 ? -1.227 -8.714 11.312 1.00 89.25 83 CYS A O 1
ATOM 681 N N . TYR A 1 84 ? -0.801 -10.498 9.982 1.00 92.19 84 TYR A N 1
ATOM 682 C CA . TYR A 1 84 ? -0.336 -9.770 8.816 1.00 92.19 84 TYR A CA 1
ATOM 683 C C . TYR A 1 84 ? -1.384 -9.914 7.721 1.00 92.19 84 TYR A C 1
ATOM 685 O O . TYR A 1 84 ? -1.921 -11.004 7.508 1.00 92.19 84 TYR A O 1
ATOM 693 N N . ILE A 1 85 ? -1.692 -8.814 7.049 1.00 93.81 85 ILE A N 1
ATOM 694 C CA . ILE A 1 85 ? -2.550 -8.819 5.873 1.00 93.81 85 ILE A CA 1
ATOM 695 C C . ILE A 1 85 ? -1.828 -8.170 4.709 1.00 93.81 85 ILE A C 1
ATOM 697 O O . ILE A 1 85 ? -1.049 -7.237 4.892 1.00 93.81 85 ILE A O 1
ATOM 701 N N . ASN A 1 86 ? -2.184 -8.610 3.510 1.00 94.50 86 ASN A N 1
ATOM 702 C CA . ASN A 1 86 ? -1.676 -8.012 2.291 1.00 94.50 86 ASN A CA 1
ATOM 703 C C . ASN A 1 86 ? -2.771 -7.143 1.673 1.00 94.50 86 ASN A C 1
ATOM 705 O O . ASN A 1 86 ? -3.958 -7.513 1.630 1.00 94.50 86 ASN A O 1
ATOM 709 N N . ILE A 1 87 ? -2.357 -5.969 1.222 1.00 95.00 87 ILE A N 1
ATOM 710 C CA . ILE A 1 87 ? -3.143 -5.054 0.409 1.00 95.00 87 ILE A CA 1
ATOM 711 C C . ILE A 1 87 ? -2.517 -5.044 -0.975 1.00 95.00 87 ILE A C 1
ATOM 713 O O . ILE A 1 87 ? -1.347 -4.711 -1.113 1.00 95.00 87 ILE A O 1
ATOM 717 N N . SER A 1 88 ? -3.297 -5.438 -1.972 1.00 94.88 88 SER A N 1
ATOM 718 C CA . SER A 1 88 ? -2.896 -5.445 -3.373 1.00 94.88 88 SER A CA 1
ATOM 719 C C . SER A 1 88 ? -3.451 -4.212 -4.078 1.00 94.88 88 SER A C 1
ATOM 721 O O . SER A 1 88 ? -4.635 -3.903 -3.926 1.00 94.88 88 SER A O 1
ATOM 723 N N . ILE A 1 89 ? -2.613 -3.549 -4.859 1.00 94.38 89 ILE A N 1
ATOM 724 C CA . ILE A 1 89 ? -2.973 -2.458 -5.763 1.00 94.38 89 ILE A CA 1
ATOM 725 C C . ILE A 1 89 ? -2.580 -2.904 -7.170 1.00 94.38 89 ILE A C 1
ATOM 727 O O . ILE A 1 89 ? -1.467 -3.394 -7.363 1.00 94.38 89 ILE A O 1
ATOM 731 N N . GLU A 1 90 ? -3.492 -2.781 -8.130 1.00 91.50 90 GLU A N 1
ATOM 732 C CA . GLU A 1 90 ? -3.186 -3.061 -9.536 1.00 91.50 90 GLU A CA 1
ATOM 733 C C . GLU A 1 90 ? -2.146 -2.066 -10.055 1.00 91.50 90 GLU A C 1
ATOM 735 O O . GLU A 1 90 ? -2.161 -0.886 -9.683 1.00 91.50 90 GLU A O 1
ATOM 740 N N . SER A 1 91 ? -1.227 -2.543 -10.894 1.00 87.50 91 SER A N 1
ATOM 741 C CA . SER A 1 91 ? -0.258 -1.654 -11.520 1.00 87.50 91 SER A CA 1
ATOM 742 C C . SER A 1 91 ? -0.957 -0.694 -12.487 1.00 87.50 91 SER A C 1
ATOM 744 O O . SER A 1 91 ? -1.840 -1.052 -13.266 1.00 87.50 91 SER A O 1
ATOM 746 N N . VAL A 1 92 ? -0.566 0.572 -12.409 1.00 87.88 92 VAL A N 1
ATOM 747 C CA . VAL A 1 92 ? -0.941 1.629 -13.339 1.00 87.88 92 VAL A CA 1
ATOM 748 C C . VAL A 1 92 ? 0.179 1.760 -14.366 1.00 87.88 92 VAL A C 1
ATOM 750 O O . VAL A 1 92 ? 1.362 1.727 -14.022 1.00 87.88 92 VAL A O 1
ATOM 753 N N . HIS A 1 93 ? -0.191 1.898 -15.639 1.00 82.44 93 HIS A N 1
ATOM 754 C CA . HIS A 1 93 ? 0.779 2.093 -16.712 1.00 82.44 93 HIS A CA 1
ATOM 755 C C . HIS A 1 93 ? 1.645 3.332 -16.450 1.00 82.44 93 HIS A C 1
ATOM 757 O O . HIS A 1 93 ? 1.141 4.346 -15.971 1.00 82.44 93 HIS A O 1
ATOM 763 N N . ASP A 1 94 ? 2.939 3.222 -16.748 1.00 82.06 94 ASP A N 1
ATOM 764 C CA . ASP A 1 94 ? 3.966 4.248 -16.519 1.00 82.06 94 ASP A CA 1
ATOM 765 C C . ASP A 1 94 ? 4.173 4.694 -15.062 1.00 82.06 94 ASP A C 1
ATOM 767 O O . ASP A 1 94 ? 5.018 5.548 -14.811 1.00 82.06 94 ASP A O 1
ATOM 771 N N . ALA A 1 95 ? 3.472 4.102 -14.091 1.00 87.69 95 ALA A N 1
ATOM 772 C CA . ALA A 1 95 ? 3.661 4.416 -12.680 1.00 87.69 95 ALA A CA 1
ATOM 773 C C . ALA A 1 95 ? 4.833 3.627 -12.094 1.00 87.69 95 ALA A C 1
ATOM 775 O O . ALA A 1 95 ? 4.881 2.393 -12.184 1.00 87.69 95 ALA A O 1
ATOM 776 N N . TRP A 1 96 ? 5.769 4.326 -11.459 1.00 88.19 96 TRP A N 1
ATOM 777 C CA . TRP A 1 96 ? 6.951 3.714 -10.850 1.00 88.19 96 TRP A CA 1
ATOM 778 C C . TRP A 1 96 ? 6.869 3.679 -9.333 1.00 88.19 96 TRP A C 1
ATOM 780 O O . TRP A 1 96 ? 7.362 2.720 -8.731 1.00 88.19 96 TRP A O 1
ATOM 790 N N . ASP A 1 97 ? 6.206 4.670 -8.739 1.00 91.19 97 ASP A N 1
ATOM 791 C CA . ASP A 1 97 ? 6.095 4.831 -7.297 1.00 91.19 97 ASP A CA 1
ATOM 792 C C . ASP A 1 97 ? 4.642 4.719 -6.856 1.00 91.19 97 ASP A C 1
ATOM 794 O O . ASP A 1 97 ? 3.770 5.463 -7.299 1.00 91.19 97 ASP A O 1
ATOM 798 N N . TYR A 1 98 ? 4.387 3.816 -5.914 1.00 94.31 98 TYR A N 1
ATOM 799 C CA . TYR A 1 98 ? 3.061 3.591 -5.352 1.00 94.31 98 TYR A CA 1
ATOM 800 C C . TYR A 1 98 ? 3.104 3.919 -3.882 1.00 94.31 98 TYR A C 1
ATOM 802 O O . TYR A 1 98 ? 3.804 3.262 -3.117 1.00 94.31 98 TYR A O 1
ATOM 810 N N . THR A 1 99 ? 2.338 4.915 -3.462 1.00 95.94 99 THR A N 1
ATOM 811 C CA . THR A 1 99 ? 2.274 5.278 -2.053 1.00 95.94 99 THR A CA 1
ATOM 812 C C . THR A 1 99 ? 0.956 4.825 -1.458 1.00 95.94 99 THR A C 1
ATOM 814 O O . THR A 1 99 ? -0.100 5.322 -1.841 1.00 95.94 99 THR A O 1
ATOM 817 N N . LEU A 1 100 ? 1.022 3.920 -0.481 1.00 96.06 100 LEU A N 1
ATOM 818 C CA . LEU A 1 100 ? -0.116 3.531 0.342 1.00 96.06 100 LEU A CA 1
ATOM 819 C C . LEU A 1 100 ? -0.097 4.318 1.651 1.00 96.06 100 LEU A C 1
ATOM 821 O O . LEU A 1 100 ? 0.932 4.424 2.319 1.00 96.06 100 LEU A O 1
ATOM 825 N N . ARG A 1 101 ? -1.262 4.827 2.040 1.00 94.38 101 ARG A N 1
ATOM 826 C CA . ARG A 1 101 ? -1.515 5.514 3.302 1.00 94.38 101 ARG A CA 1
ATOM 827 C C . ARG A 1 101 ? -2.613 4.818 4.088 1.00 94.38 101 ARG A C 1
ATOM 829 O O . ARG A 1 101 ? -3.657 4.451 3.550 1.00 94.38 101 ARG A O 1
ATOM 836 N N . LEU A 1 102 ? -2.382 4.686 5.385 1.00 92.25 102 LEU A N 1
ATOM 837 C CA . LEU A 1 102 ? -3.365 4.255 6.364 1.00 92.25 102 LEU A CA 1
ATOM 838 C C . LEU A 1 102 ? -4.075 5.488 6.932 1.00 92.25 102 LEU A C 1
ATOM 840 O O . LEU A 1 102 ? -3.480 6.280 7.660 1.00 92.25 102 LEU A O 1
ATOM 844 N N . GLU A 1 103 ? -5.362 5.627 6.629 1.00 91.25 103 GLU A N 1
ATOM 845 C CA . GLU A 1 103 ? -6.173 6.774 7.056 1.00 91.25 103 GLU A CA 1
ATOM 846 C C . GLU A 1 103 ? -6.911 6.501 8.377 1.00 91.25 103 GLU A C 1
ATOM 848 O O . GLU A 1 103 ? -7.123 7.404 9.188 1.00 91.25 103 GLU A O 1
ATOM 853 N N . SER A 1 104 ? -7.313 5.251 8.623 1.00 87.88 104 SER A N 1
ATOM 854 C CA . SER A 1 104 ? -7.981 4.852 9.866 1.00 87.88 104 SER A CA 1
ATOM 855 C C . SER A 1 104 ? -7.870 3.337 10.092 1.00 87.88 104 SER A C 1
ATOM 857 O O . SER A 1 104 ? -7.949 2.606 9.105 1.00 87.88 104 SER A O 1
ATOM 859 N N . PRO A 1 105 ? -7.726 2.836 11.338 1.00 81.12 105 PRO A N 1
ATOM 860 C CA . PRO A 1 105 ? -7.728 3.574 12.610 1.00 81.12 105 PRO A CA 1
ATOM 861 C C . PRO A 1 105 ? -6.532 4.520 12.741 1.00 81.12 105 PRO A C 1
ATOM 863 O O . PRO A 1 105 ? -5.514 4.318 12.081 1.00 81.12 105 PRO A O 1
ATOM 866 N N . LYS A 1 106 ? -6.667 5.573 13.569 1.00 68.75 106 LYS A N 1
ATOM 867 C CA . LYS A 1 106 ? -5.582 6.546 13.768 1.00 68.75 106 LYS A CA 1
ATOM 868 C C . LYS A 1 106 ? -4.310 5.790 14.162 1.00 68.75 106 LYS A C 1
ATOM 870 O O . LYS A 1 106 ? -4.324 5.110 15.190 1.00 68.75 106 LYS A O 1
ATOM 875 N N . PRO A 1 107 ? -3.244 5.901 13.366 1.00 63.38 107 PRO A N 1
ATOM 876 C CA . PRO A 1 107 ? -2.050 5.119 13.592 1.00 63.38 107 PRO A CA 1
ATOM 877 C C . PRO A 1 107 ? -1.380 5.508 14.907 1.00 63.38 107 PRO A C 1
ATOM 879 O O . PRO A 1 107 ? -1.435 6.659 15.354 1.00 63.38 107 PRO A O 1
ATOM 882 N N . SER A 1 108 ? -0.729 4.526 15.522 1.00 66.44 108 SER A N 1
ATOM 883 C CA . SER A 1 108 ? 0.147 4.768 16.662 1.00 66.44 108 SER A CA 1
ATOM 884 C C . SER A 1 108 ? 1.322 5.651 16.238 1.00 66.44 108 SER A C 1
ATOM 886 O O . SER A 1 108 ? 1.797 5.568 15.107 1.00 66.44 108 SER A O 1
ATOM 888 N N . LYS A 1 109 ? 1.833 6.482 17.153 1.00 70.12 109 LYS A N 1
ATOM 889 C CA . LYS A 1 109 ? 3.011 7.334 16.891 1.00 70.12 109 LYS A CA 1
ATOM 890 C C . LYS A 1 109 ? 4.272 6.527 16.559 1.00 70.12 109 LYS A C 1
ATOM 892 O O . LYS A 1 109 ? 5.228 7.084 16.038 1.00 70.12 109 LYS A O 1
ATOM 897 N N . THR A 1 110 ? 4.292 5.247 16.913 1.00 72.69 110 THR A N 1
ATOM 898 C CA . THR A 1 110 ? 5.433 4.330 16.777 1.00 72.69 110 THR A CA 1
ATOM 899 C C . THR A 1 110 ? 5.521 3.665 15.406 1.00 72.69 110 THR A C 1
ATOM 901 O O . THR A 1 110 ? 6.409 2.850 15.177 1.00 72.69 110 THR A O 1
ATOM 904 N N . CYS A 1 111 ? 4.591 3.968 14.508 1.00 79.12 111 CYS A N 1
ATOM 905 C CA . CYS A 1 111 ? 4.247 3.097 13.404 1.00 79.12 111 CYS A CA 1
ATOM 906 C C . CYS A 1 111 ? 4.170 3.864 12.081 1.00 79.12 111 CYS A C 1
ATOM 908 O O . CYS A 1 111 ? 3.702 5.004 12.050 1.00 79.12 111 CYS A O 1
ATOM 910 N N . SER A 1 112 ? 4.613 3.233 10.985 1.00 83.31 112 SER A N 1
ATOM 911 C CA . SER A 1 112 ? 4.539 3.859 9.666 1.00 83.31 112 SER A CA 1
ATOM 912 C C . SER A 1 112 ? 3.108 3.873 9.144 1.00 83.31 112 SER A C 1
ATOM 914 O O . SER A 1 112 ? 2.442 2.843 9.020 1.00 83.31 112 SER A O 1
ATOM 916 N N . THR A 1 113 ? 2.654 5.078 8.831 1.00 87.38 113 THR A N 1
ATOM 917 C CA . THR A 1 113 ? 1.301 5.399 8.364 1.00 87.38 113 THR A CA 1
ATOM 918 C C . THR A 1 113 ? 1.243 5.506 6.848 1.00 87.38 113 THR A C 1
ATOM 920 O O . THR A 1 113 ? 0.167 5.512 6.257 1.00 87.38 113 THR A O 1
ATOM 923 N N . GLN A 1 114 ? 2.417 5.582 6.230 1.00 92.62 114 GLN A N 1
ATOM 924 C CA . GLN A 1 114 ? 2.623 5.745 4.811 1.00 92.62 114 GLN A CA 1
ATOM 925 C C . GLN A 1 114 ? 3.827 4.908 4.392 1.00 92.62 114 GLN A C 1
ATOM 927 O O . GLN A 1 114 ? 4.831 4.845 5.102 1.00 92.62 114 GLN A O 1
ATOM 932 N N . HIS A 1 115 ? 3.731 4.261 3.242 1.00 93.94 115 HIS A N 1
ATOM 933 C CA . HIS A 1 115 ? 4.842 3.527 2.661 1.00 93.94 115 HIS A CA 1
ATOM 934 C C . HIS A 1 115 ? 4.794 3.656 1.145 1.00 93.94 115 HIS A C 1
ATOM 936 O O . HIS A 1 115 ? 3.711 3.588 0.559 1.00 93.94 115 HIS A O 1
ATOM 942 N N . THR A 1 116 ? 5.959 3.837 0.533 1.00 94.88 116 THR A N 1
ATOM 943 C CA . THR A 1 116 ? 6.100 3.970 -0.916 1.00 94.88 116 THR A CA 1
ATOM 944 C C . THR A 1 116 ? 6.845 2.758 -1.456 1.00 94.88 116 THR A C 1
ATOM 946 O O . THR A 1 116 ? 7.955 2.465 -1.017 1.00 94.88 116 THR A O 1
ATOM 949 N N . ALA A 1 117 ? 6.209 2.043 -2.379 1.00 92.44 117 ALA A N 1
ATOM 950 C CA . ALA A 1 117 ? 6.792 0.944 -3.128 1.00 92.44 117 ALA A CA 1
ATOM 951 C C . ALA A 1 117 ? 7.384 1.485 -4.434 1.00 92.44 117 ALA A C 1
ATOM 953 O O . ALA A 1 117 ? 6.675 2.132 -5.205 1.00 92.44 117 ALA A O 1
ATOM 954 N N . HIS A 1 118 ? 8.660 1.195 -4.680 1.00 90.31 118 HIS A N 1
ATOM 955 C CA . HIS A 1 118 ? 9.373 1.584 -5.897 1.00 90.31 118 HIS A CA 1
ATOM 956 C C . HIS A 1 118 ? 9.410 0.399 -6.870 1.00 90.31 118 HIS A C 1
ATOM 958 O O . HIS A 1 118 ? 10.293 -0.457 -6.791 1.00 90.31 118 HIS A O 1
ATOM 964 N N . CYS A 1 119 ? 8.435 0.328 -7.774 1.00 83.88 119 CYS A N 1
ATOM 965 C CA . CYS A 1 119 ? 8.243 -0.800 -8.687 1.00 83.88 119 CYS A CA 1
ATOM 966 C C . CYS A 1 119 ? 8.858 -0.576 -10.080 1.00 83.88 119 CYS A C 1
ATOM 968 O O . CYS A 1 119 ? 9.165 -1.544 -10.770 1.00 83.88 119 CYS A O 1
ATOM 970 N N . GLY A 1 120 ? 9.106 0.676 -10.485 1.00 62.97 120 GLY A N 1
ATOM 971 C CA . GLY A 1 120 ? 9.598 1.014 -11.834 1.00 62.97 120 GLY A CA 1
ATOM 972 C C . GLY A 1 120 ? 11.116 0.932 -12.050 1.00 62.97 120 GLY A C 1
ATOM 973 O O . GLY A 1 120 ? 11.604 1.188 -13.152 1.00 62.97 120 GLY A O 1
ATOM 974 N N . GLY A 1 121 ? 11.888 0.592 -11.014 1.00 59.09 121 GLY A N 1
ATOM 975 C CA . GLY A 1 121 ? 13.346 0.720 -11.041 1.00 59.09 121 GLY A CA 1
ATOM 976 C C . GLY A 1 121 ? 14.091 -0.468 -11.654 1.00 59.09 121 GLY A C 1
ATOM 977 O O . GLY A 1 121 ? 14.881 -0.297 -12.578 1.00 59.09 121 GLY A O 1
ATOM 978 N N . ALA A 1 122 ? 13.902 -1.678 -11.130 1.00 57.72 122 ALA A N 1
ATOM 979 C CA . ALA A 1 122 ? 14.897 -2.743 -11.307 1.00 57.72 122 ALA A CA 1
ATOM 980 C C . ALA A 1 122 ? 15.105 -3.172 -12.772 1.00 57.72 122 ALA A C 1
ATOM 982 O O . ALA A 1 122 ? 16.242 -3.340 -13.213 1.00 57.72 122 ALA A O 1
ATOM 983 N N . VAL A 1 123 ? 14.020 -3.306 -13.538 1.00 60.56 123 VAL A N 1
ATOM 984 C CA . VAL A 1 123 ? 14.083 -3.741 -14.941 1.00 60.56 123 VAL A CA 1
ATOM 985 C C . VAL A 1 123 ? 14.577 -2.606 -15.839 1.00 60.56 123 VAL A C 1
ATOM 987 O O . VAL A 1 123 ? 15.475 -2.811 -16.653 1.00 60.56 123 VAL A O 1
ATOM 990 N N . SER A 1 124 ? 14.068 -1.392 -15.635 1.00 60.62 124 SER A N 1
ATOM 991 C CA . SER A 1 124 ? 14.460 -0.197 -16.385 1.00 60.62 124 SER A CA 1
ATOM 992 C C . SER A 1 124 ? 15.948 0.103 -16.199 1.00 60.62 124 SER A C 1
ATO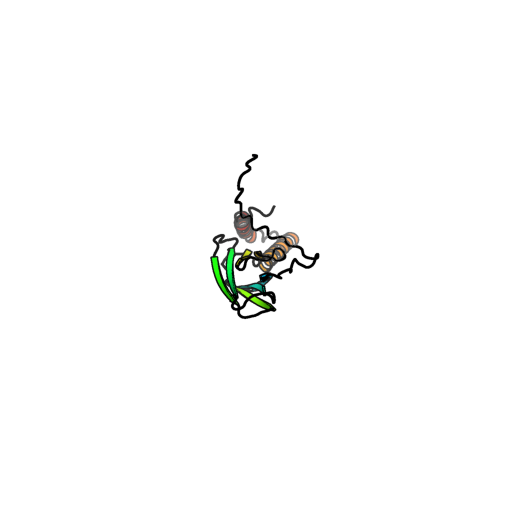M 994 O O . SER A 1 124 ? 16.675 0.222 -17.181 1.00 60.62 124 SER A O 1
ATOM 996 N N . TYR A 1 125 ? 16.438 0.147 -14.954 1.00 59.50 125 TYR A N 1
ATOM 997 C CA . TYR A 1 125 ? 17.857 0.374 -14.660 1.00 59.50 125 TYR A CA 1
ATOM 998 C C . TYR A 1 125 ? 18.758 -0.699 -15.278 1.00 59.50 125 TYR A C 1
ATOM 1000 O O . TYR A 1 125 ? 19.823 -0.367 -15.798 1.00 59.50 125 TYR A O 1
ATOM 1008 N N . LEU A 1 126 ? 18.336 -1.968 -15.269 1.00 63.00 126 LEU A N 1
ATOM 1009 C CA . LEU A 1 126 ? 19.084 -3.047 -15.910 1.00 63.00 126 LEU A CA 1
ATOM 1010 C C . LEU A 1 126 ? 19.145 -2.864 -17.434 1.00 63.00 126 LEU A C 1
ATOM 1012 O O . LEU A 1 126 ? 20.218 -3.009 -18.016 1.00 63.00 126 LEU A O 1
ATOM 1016 N N . ILE A 1 127 ? 18.034 -2.494 -18.078 1.00 70.19 127 ILE A N 1
ATOM 1017 C CA . ILE A 1 127 ? 17.988 -2.209 -19.522 1.00 70.19 127 ILE A CA 1
ATOM 1018 C C . ILE A 1 127 ? 18.876 -1.006 -19.868 1.00 70.19 127 ILE A C 1
ATOM 1020 O O . ILE A 1 127 ? 19.660 -1.082 -20.816 1.00 70.19 127 ILE A O 1
ATOM 1024 N N . TRP A 1 128 ? 18.818 0.077 -19.087 1.00 67.25 128 TRP A N 1
ATOM 1025 C CA . TRP A 1 128 ? 19.687 1.249 -19.251 1.00 67.25 128 TRP A CA 1
ATOM 1026 C C . TRP A 1 128 ? 21.164 0.887 -19.100 1.00 67.25 128 TRP A C 1
ATOM 1028 O O . TRP A 1 128 ? 21.988 1.290 -19.921 1.00 67.25 128 TRP A O 1
ATOM 1038 N N . PHE A 1 129 ? 21.497 0.085 -18.089 1.00 71.81 129 PHE A N 1
ATOM 1039 C CA . PHE A 1 129 ? 22.857 -0.383 -17.854 1.00 71.81 129 PHE A CA 1
ATOM 1040 C C . PHE A 1 129 ? 23.364 -1.249 -19.013 1.00 71.81 129 PHE A C 1
ATOM 1042 O O . PHE A 1 129 ? 24.445 -0.992 -19.538 1.00 71.81 129 PHE A O 1
ATOM 1049 N N . ILE A 1 130 ? 22.570 -2.224 -19.470 1.00 77.31 130 ILE A N 1
ATOM 1050 C CA . ILE A 1 130 ? 22.911 -3.078 -20.617 1.00 77.31 130 ILE A CA 1
ATOM 1051 C C . ILE A 1 130 ? 23.107 -2.228 -21.875 1.00 77.31 130 ILE A C 1
ATOM 1053 O O . ILE A 1 130 ? 24.113 -2.376 -22.564 1.00 77.31 130 ILE A O 1
ATOM 1057 N N . THR A 1 131 ? 22.188 -1.303 -22.151 1.00 77.62 131 THR A N 1
ATOM 1058 C CA . THR A 1 131 ? 22.261 -0.420 -23.323 1.00 77.62 131 THR A CA 1
ATOM 1059 C C . THR A 1 131 ? 23.504 0.469 -23.271 1.00 77.62 131 THR A C 1
ATOM 1061 O O . THR A 1 131 ? 24.204 0.609 -24.276 1.00 77.62 131 THR A O 1
ATOM 1064 N N . GLY A 1 132 ? 23.829 1.024 -22.100 1.00 77.56 132 GLY A N 1
ATOM 1065 C CA . GLY A 1 132 ? 25.034 1.826 -21.888 1.00 77.56 132 GLY A CA 1
ATOM 1066 C C . GLY A 1 132 ? 26.324 1.024 -22.077 1.00 77.56 132 GLY A C 1
ATOM 1067 O O . GLY A 1 132 ? 27.222 1.467 -22.794 1.00 77.56 132 GLY A O 1
ATOM 1068 N N . VAL A 1 133 ? 26.402 -0.182 -21.504 1.00 79.31 133 VAL A N 1
ATOM 1069 C CA . VAL A 1 133 ? 27.563 -1.077 -21.648 1.00 79.31 133 VAL A CA 1
ATOM 1070 C C . VAL A 1 133 ? 27.747 -1.513 -23.100 1.00 79.31 133 VAL A C 1
ATOM 1072 O O . VAL A 1 133 ? 28.861 -1.443 -23.615 1.00 79.31 133 VAL A O 1
ATOM 1075 N N . LEU A 1 134 ? 26.671 -1.909 -23.788 1.00 79.19 134 LEU A N 1
ATOM 1076 C CA . LEU A 1 134 ? 26.725 -2.277 -25.204 1.00 79.19 134 LEU A CA 1
ATOM 1077 C C . LEU A 1 134 ? 27.166 -1.094 -26.069 1.00 79.19 134 LEU A C 1
ATOM 1079 O O . LEU A 1 134 ? 28.047 -1.256 -26.909 1.00 79.19 134 LEU A O 1
ATOM 1083 N N . SER A 1 135 ? 26.624 0.103 -25.828 1.00 77.69 135 SER A N 1
ATOM 1084 C CA . SER A 1 135 ? 27.012 1.318 -26.558 1.00 77.69 135 SER A CA 1
ATOM 1085 C C . SER A 1 135 ? 28.503 1.625 -26.395 1.00 77.69 135 SER A C 1
ATOM 1087 O O . SER A 1 135 ? 29.186 1.908 -27.377 1.00 77.69 135 SER A O 1
ATOM 1089 N N . ALA A 1 136 ? 29.034 1.511 -25.174 1.00 74.75 136 ALA A N 1
ATOM 1090 C CA . ALA A 1 136 ? 30.463 1.677 -24.916 1.00 74.75 136 ALA A CA 1
ATOM 1091 C C . ALA A 1 136 ? 31.306 0.593 -25.610 1.00 74.75 136 ALA A C 1
ATOM 1093 O O . ALA A 1 136 ? 32.352 0.901 -26.180 1.00 74.75 136 ALA A O 1
ATOM 1094 N N . LEU A 1 137 ? 30.837 -0.658 -25.616 1.00 76.19 137 LEU A N 1
ATOM 1095 C CA . LEU A 1 137 ? 31.511 -1.769 -26.286 1.00 76.19 137 LEU A CA 1
ATOM 1096 C C . LEU A 1 137 ? 31.614 -1.539 -27.804 1.00 76.19 137 LEU A C 1
ATOM 1098 O O . LEU A 1 137 ? 32.684 -1.742 -28.370 1.00 76.19 137 LEU A O 1
ATOM 1102 N N . PHE A 1 138 ? 30.546 -1.062 -28.452 1.00 71.75 138 PHE A N 1
ATOM 1103 C CA . PHE A 1 138 ? 30.549 -0.730 -29.884 1.00 71.75 138 PHE A CA 1
ATOM 1104 C C . PHE A 1 138 ? 31.494 0.430 -30.227 1.00 71.75 138 PHE A C 1
ATOM 1106 O O . PHE A 1 138 ? 32.140 0.398 -31.270 1.00 71.75 138 PHE A O 1
ATOM 1113 N N . ILE A 1 139 ? 31.623 1.428 -29.344 1.00 73.44 139 ILE A N 1
ATOM 1114 C CA . ILE A 1 139 ? 32.586 2.528 -29.517 1.00 73.44 139 ILE A CA 1
ATOM 1115 C C . ILE A 1 139 ? 34.029 2.011 -29.422 1.00 73.44 139 ILE A C 1
ATOM 1117 O O . ILE A 1 139 ? 34.878 2.414 -30.212 1.00 73.44 139 ILE A O 1
ATOM 1121 N N . ILE A 1 140 ? 34.312 1.112 -28.473 1.00 71.88 140 ILE A N 1
ATOM 1122 C CA . ILE A 1 140 ? 35.659 0.563 -28.246 1.00 71.88 140 ILE A CA 1
ATOM 1123 C C . ILE A 1 140 ? 36.062 -0.427 -29.348 1.00 71.88 140 ILE A C 1
ATOM 1125 O O . ILE A 1 140 ? 37.227 -0.462 -29.739 1.00 71.88 140 ILE A O 1
ATOM 1129 N N . LEU A 1 141 ? 35.117 -1.227 -29.850 1.00 69.25 141 LEU A N 1
ATOM 1130 C CA . LEU A 1 141 ? 35.371 -2.252 -30.868 1.00 69.25 141 LEU A CA 1
ATOM 1131 C C . LEU A 1 141 ? 35.488 -1.705 -32.297 1.00 69.25 141 LEU A C 1
ATOM 1133 O O . LEU A 1 141 ? 35.811 -2.482 -33.189 1.00 69.25 141 LEU A O 1
ATOM 1137 N N . GLY A 1 142 ? 35.295 -0.397 -32.499 1.00 58.09 142 GLY A N 1
ATOM 1138 C CA . GLY A 1 142 ? 35.783 0.313 -33.680 1.00 58.09 142 GLY A CA 1
ATOM 1139 C C . GLY A 1 142 ? 35.323 -0.282 -35.007 1.00 58.09 142 GLY A C 1
ATOM 1140 O O . GLY A 1 142 ? 36.130 -0.825 -35.755 1.00 58.09 142 GLY A O 1
ATOM 1141 N N . ASP A 1 143 ? 34.041 -0.138 -35.329 1.00 47.50 143 ASP A N 1
ATOM 1142 C CA . ASP A 1 143 ? 33.580 -0.285 -36.707 1.00 47.50 143 ASP A CA 1
ATOM 1143 C C . ASP A 1 143 ? 33.245 1.103 -37.266 1.00 47.50 143 ASP A C 1
ATOM 1145 O O . ASP A 1 143 ? 32.186 1.681 -37.016 1.00 47.50 143 ASP A O 1
ATOM 1149 N N . GLU A 1 144 ? 34.195 1.673 -38.009 1.00 54.59 144 GLU A N 1
ATOM 1150 C CA . GLU A 1 144 ? 34.061 2.985 -38.650 1.00 54.59 144 GLU A CA 1
ATOM 1151 C C . GLU A 1 144 ? 32.934 3.018 -39.710 1.00 54.59 144 GLU A C 1
ATOM 1153 O O . GLU A 1 144 ? 32.520 4.102 -40.125 1.00 54.59 144 GLU A O 1
ATOM 1158 N N . ASN A 1 145 ? 32.353 1.865 -40.084 1.00 50.25 145 ASN A N 1
ATOM 1159 C CA . ASN A 1 145 ? 31.295 1.755 -41.096 1.00 50.25 145 ASN A CA 1
ATOM 1160 C C . ASN A 1 145 ? 29.867 1.537 -40.558 1.00 50.25 145 ASN A C 1
ATOM 1162 O O . ASN A 1 145 ? 28.919 1.632 -41.338 1.00 50.25 145 ASN A O 1
ATOM 1166 N N . SER A 1 146 ? 29.652 1.314 -39.259 1.00 49.03 146 SER A N 1
ATOM 1167 C CA . SER A 1 146 ? 28.297 1.146 -38.681 1.00 49.03 146 SER A CA 1
ATOM 1168 C C . SER A 1 146 ? 27.725 2.421 -38.041 1.00 49.03 146 SER A C 1
ATOM 1170 O O . SER A 1 146 ? 26.637 2.421 -37.459 1.00 49.03 146 SER A O 1
ATOM 1172 N N . SER A 1 147 ? 28.409 3.553 -38.217 1.00 46.66 147 SER A N 1
ATOM 1173 C CA . SER A 1 147 ? 28.144 4.829 -37.538 1.00 46.66 147 SER A CA 1
ATOM 1174 C C . SER A 1 147 ? 26.848 5.567 -37.928 1.00 46.66 147 SER A C 1
ATOM 1176 O O . SER A 1 147 ? 26.570 6.622 -37.350 1.00 46.66 147 SER A O 1
ATOM 1178 N N . PHE A 1 148 ? 26.027 5.046 -38.851 1.00 44.62 148 PHE A N 1
ATOM 1179 C CA . PHE A 1 148 ? 24.891 5.806 -39.397 1.00 44.62 148 PHE A CA 1
ATOM 1180 C C . PHE A 1 148 ? 23.487 5.355 -38.959 1.00 44.62 148 PHE A C 1
ATOM 1182 O O . PHE A 1 148 ? 22.573 6.170 -39.001 1.00 44.62 148 PHE A O 1
ATOM 1189 N N . ILE A 1 149 ? 23.283 4.116 -38.491 1.00 46.53 149 ILE A N 1
ATOM 1190 C CA . ILE A 1 149 ? 21.915 3.619 -38.203 1.00 46.53 149 ILE A CA 1
ATOM 1191 C C . ILE A 1 149 ? 21.561 3.686 -36.705 1.00 46.53 149 ILE A C 1
ATOM 1193 O O . ILE A 1 149 ? 20.415 3.943 -36.354 1.00 46.53 149 ILE A O 1
ATOM 1197 N N . VAL A 1 150 ? 22.538 3.566 -35.800 1.00 46.84 150 VAL A N 1
ATOM 1198 C CA . VAL A 1 150 ? 22.288 3.578 -34.337 1.00 46.84 150 VAL A CA 1
ATOM 1199 C C . VAL A 1 150 ? 22.209 5.009 -33.769 1.00 46.84 150 VAL A C 1
ATOM 1201 O O . VAL A 1 150 ? 21.588 5.254 -32.735 1.00 46.84 150 VAL A O 1
ATOM 1204 N N . LYS A 1 151 ? 22.798 5.996 -34.457 1.00 46.34 151 LYS A N 1
ATOM 1205 C CA . LYS A 1 151 ? 22.905 7.390 -33.980 1.00 46.34 151 LYS A CA 1
ATOM 1206 C C . LYS A 1 151 ? 21.556 8.128 -33.944 1.00 46.34 151 LYS A C 1
ATOM 1208 O O . LYS A 1 151 ? 21.330 8.978 -33.080 1.00 46.34 151 LYS A O 1
ATOM 1213 N N . THR A 1 152 ? 20.664 7.810 -34.879 1.00 48.00 152 THR A N 1
ATOM 1214 C CA . THR A 1 152 ? 19.346 8.448 -35.018 1.00 48.00 152 THR A CA 1
ATOM 1215 C C . THR A 1 152 ? 18.307 7.941 -34.022 1.00 48.00 152 THR A C 1
ATOM 1217 O O . THR A 1 152 ? 17.507 8.747 -33.561 1.00 48.00 152 THR A O 1
ATOM 1220 N N . ASP A 1 153 ? 18.343 6.666 -33.626 1.00 54.25 153 ASP A N 1
ATOM 1221 C CA . ASP A 1 153 ? 17.401 6.153 -32.618 1.00 54.25 153 ASP A CA 1
ATOM 1222 C C . ASP A 1 153 ? 17.859 6.438 -31.189 1.00 54.25 153 ASP A C 1
ATOM 1224 O O . ASP A 1 153 ? 17.034 6.760 -30.338 1.00 54.25 153 ASP A O 1
ATOM 1228 N N . LEU A 1 154 ? 19.171 6.421 -30.921 1.00 49.62 154 LEU A N 1
ATOM 1229 C CA . LEU A 1 154 ? 19.674 6.703 -29.577 1.00 49.62 154 LEU A CA 1
ATOM 1230 C C . LEU A 1 154 ? 19.430 8.161 -29.175 1.00 49.62 154 LEU A C 1
ATOM 1232 O O . LEU A 1 154 ? 19.055 8.417 -28.043 1.00 49.62 154 LEU A O 1
ATOM 1236 N N . SER A 1 155 ? 19.598 9.120 -30.089 1.00 52.62 155 SER A N 1
ATOM 1237 C CA . SER A 1 155 ? 19.320 10.540 -29.810 1.00 52.62 155 SER A CA 1
ATOM 1238 C C . SER A 1 155 ? 17.837 10.819 -29.566 1.00 52.62 155 SER A C 1
ATOM 1240 O O . SER A 1 155 ? 17.507 11.689 -28.763 1.00 52.62 155 SER A O 1
ATOM 1242 N N . LYS A 1 156 ? 16.948 10.059 -30.212 1.00 54.97 156 LYS A N 1
ATOM 1243 C CA . LYS A 1 156 ? 15.503 10.139 -30.002 1.00 54.97 156 LYS A CA 1
ATOM 1244 C C . LYS A 1 156 ? 15.097 9.503 -28.670 1.00 54.97 156 LYS A C 1
ATOM 1246 O O . LYS A 1 156 ? 14.443 10.168 -27.881 1.00 54.97 156 LYS A O 1
ATOM 1251 N N . LEU A 1 157 ? 15.614 8.310 -28.360 1.00 53.16 157 LEU A N 1
ATOM 1252 C CA . LEU A 1 157 ? 15.488 7.665 -27.044 1.00 53.16 157 LEU A CA 1
ATOM 1253 C C . LEU A 1 157 ? 16.053 8.534 -25.910 1.00 53.16 157 LEU A C 1
ATOM 1255 O O . LEU A 1 157 ? 15.452 8.625 -24.845 1.00 53.16 157 LEU A O 1
ATOM 1259 N N . LEU A 1 158 ? 17.185 9.206 -26.139 1.00 52.72 158 LEU A N 1
ATOM 1260 C CA . LEU A 1 158 ? 17.806 10.104 -25.166 1.00 52.72 158 LEU A CA 1
ATOM 1261 C C . LEU A 1 158 ? 16.987 11.389 -24.986 1.00 52.72 158 LEU A C 1
ATOM 1263 O O . LEU A 1 158 ? 16.846 11.852 -23.862 1.00 52.72 158 LEU A O 1
ATOM 1267 N N . ASN A 1 159 ? 16.428 11.959 -26.058 1.00 52.38 159 ASN A N 1
ATOM 1268 C CA . ASN A 1 159 ? 15.557 13.134 -25.968 1.00 52.38 159 ASN A CA 1
ATOM 1269 C C .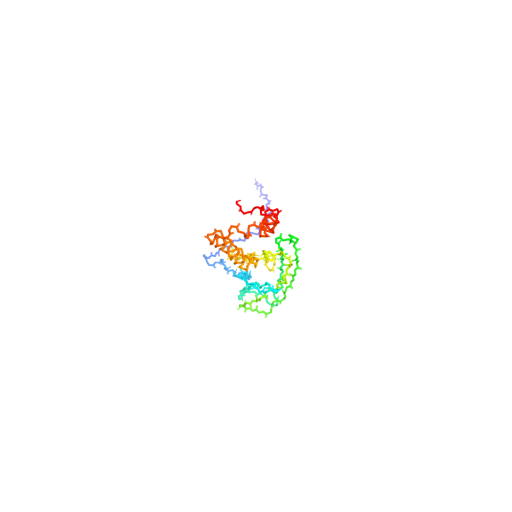 ASN A 1 159 ? 14.203 12.814 -25.331 1.00 52.38 159 ASN A C 1
ATOM 1271 O O . ASN A 1 159 ? 13.705 13.633 -24.565 1.00 52.38 159 ASN A O 1
ATOM 1275 N N . ASP A 1 160 ? 13.625 11.647 -25.603 1.00 55.56 160 ASP A N 1
ATOM 1276 C CA . ASP A 1 160 ? 12.386 11.206 -24.961 1.00 55.56 160 ASP A CA 1
ATOM 1277 C C . ASP A 1 160 ? 12.630 10.921 -23.465 1.00 55.56 160 ASP A C 1
ATOM 1279 O O . ASP A 1 160 ? 11.810 11.282 -22.622 1.00 55.56 160 ASP A O 1
ATOM 1283 N N . ALA A 1 161 ? 13.812 10.403 -23.105 1.00 50.56 161 ALA A N 1
ATOM 1284 C CA . ALA A 1 161 ? 14.227 10.217 -21.713 1.00 50.56 161 ALA A CA 1
ATOM 1285 C C . ALA A 1 161 ? 14.594 11.525 -20.980 1.00 50.56 161 ALA A C 1
ATOM 1287 O O . ALA A 1 161 ? 14.327 11.647 -19.788 1.00 50.56 161 ALA A O 1
ATOM 1288 N N . LEU A 1 162 ? 15.193 12.509 -21.665 1.00 50.28 162 LEU A N 1
ATOM 1289 C CA . LEU A 1 162 ? 15.586 13.804 -21.083 1.00 50.28 162 LEU A CA 1
ATOM 1290 C C . LEU A 1 162 ? 14.427 14.808 -20.993 1.00 50.28 162 LEU A C 1
ATOM 1292 O O . LEU A 1 162 ? 14.466 15.700 -20.147 1.00 50.28 162 LEU A O 1
ATOM 1296 N N . ASN A 1 163 ? 13.411 14.689 -21.854 1.00 50.88 163 ASN A N 1
ATOM 1297 C CA . ASN A 1 163 ? 12.229 15.556 -21.837 1.00 50.88 163 ASN A CA 1
ATOM 1298 C C . ASN A 1 163 ? 11.091 15.025 -20.951 1.00 50.88 163 ASN A C 1
ATOM 1300 O O . ASN A 1 163 ? 10.140 15.768 -20.699 1.00 50.88 163 ASN A O 1
ATOM 1304 N N . HIS A 1 164 ? 11.176 13.790 -20.444 1.00 49.72 164 HIS A N 1
ATOM 1305 C CA . HIS A 1 164 ? 10.290 13.344 -19.371 1.00 49.72 164 HIS A CA 1
ATOM 1306 C C . HIS A 1 164 ? 10.727 13.967 -18.041 1.00 49.72 164 HIS A C 1
ATOM 1308 O O . HIS A 1 164 ? 11.926 14.124 -17.806 1.00 49.72 164 HIS A O 1
ATOM 1314 N N . PRO A 1 165 ? 9.786 14.382 -17.172 1.00 43.03 165 PRO A N 1
ATOM 1315 C CA . PRO A 1 165 ? 10.085 15.218 -16.025 1.00 43.03 165 PRO A CA 1
ATOM 1316 C C . PRO A 1 165 ? 10.805 14.412 -14.939 1.00 43.03 165 PRO A C 1
ATOM 1318 O O . PRO A 1 165 ? 10.240 14.097 -13.900 1.00 43.03 165 PRO A O 1
ATOM 1321 N N . ILE A 1 166 ? 12.112 14.217 -15.113 1.00 45.31 166 ILE A N 1
ATOM 1322 C CA . ILE A 1 166 ? 13.086 14.133 -14.024 1.00 45.31 166 ILE A CA 1
ATOM 1323 C C . ILE A 1 166 ? 13.189 15.548 -13.424 1.00 45.31 166 ILE A C 1
ATOM 1325 O O . ILE A 1 166 ? 14.224 16.209 -13.445 1.00 45.31 166 ILE A O 1
ATOM 1329 N N . ARG A 1 167 ? 12.062 16.090 -12.955 1.00 37.50 167 ARG A N 1
ATOM 1330 C CA . ARG A 1 167 ? 12.041 17.239 -12.059 1.00 37.50 167 ARG A CA 1
ATOM 1331 C C . ARG A 1 167 ? 11.822 16.679 -10.668 1.00 37.50 167 ARG A C 1
ATOM 1333 O O . ARG A 1 167 ? 10.725 16.237 -10.353 1.00 37.50 167 ARG A O 1
ATOM 1340 N N . ASN A 1 168 ? 12.877 16.794 -9.865 1.00 33.69 168 ASN A N 1
ATOM 1341 C CA . ASN A 1 168 ? 12.929 16.633 -8.410 1.00 33.69 168 ASN A CA 1
ATOM 1342 C C . ASN A 1 168 ? 13.387 15.270 -7.880 1.00 33.69 168 ASN A C 1
ATOM 1344 O O . ASN A 1 168 ? 12.754 14.704 -6.996 1.00 33.69 168 ASN A O 1
ATOM 1348 N N . ILE A 1 169 ? 14.568 14.823 -8.312 1.00 37.19 169 ILE A N 1
ATOM 1349 C CA . ILE A 1 169 ? 15.478 14.121 -7.393 1.00 37.19 169 ILE A CA 1
ATOM 1350 C C . ILE A 1 169 ? 16.843 14.819 -7.453 1.00 37.19 169 ILE A C 1
ATOM 1352 O O . ILE A 1 169 ? 17.768 14.357 -8.114 1.00 37.19 169 ILE A O 1
ATOM 1356 N N . LEU A 1 170 ? 16.912 15.987 -6.810 1.00 33.56 170 LEU A N 1
ATOM 1357 C CA . LEU A 1 170 ? 18.106 16.622 -6.244 1.00 33.56 170 LEU A CA 1
ATOM 1358 C C . LEU A 1 170 ? 17.656 17.471 -5.053 1.00 33.56 170 LEU A C 1
ATOM 1360 O O . LEU A 1 170 ? 16.662 18.215 -5.223 1.00 33.56 170 LEU A O 1
#

Secondary structure (DSSP, 8-state):
-------------------TT-S---PPP-EEEEEEEE-SSEEEEEEEE-TT--SSEEEEEEEEESS--SPEEEEEEE--SSEEEEEEEEPPTT--EEEEEEEESPPPTTS-SEEEEE-SSHHHHHHHHHHHHHHHHHHHTT-TTSTTTHHHHHHHHHHHHHHS---S--

Organism: NCBI:txid392033

pLDDT: mean 73.06, std 20.46, range [28.02, 96.62]